Protein AF-A0A2G5DDF9-F1 (afdb_monomer)

Organism: Aquilegia coerulea (NCBI:txid218851)

Mean predicted aligned error: 10.05 Å

Secondary structure (DSSP, 8-state):
-------S-GGG------TT--EEEEEE-SSTTHHHHHHHHHHH-TT--EEEEEEPP--TTT-------S--------TTTTTT--EEEEEEE---HHHHHHHHHHHHH-TT--EEEEEESS--HHHHHHHHHHHHTS--S-TT-EEEEEE-

Nearest PDB structures (foldseek):
  7ba2-assembly1_A  TM=3.476E-01  e=2.865E+00  Streptococcus sanguinis
  1q85-assembly2_B  TM=4.048E-01  e=9.902E+00  Thermotoga maritima
  1zjr-assembly1_A  TM=2.791E-01  e=5.486E+00  Aquifex aeolicus
  1v7y-assembly3_B-2  TM=1.887E-01  e=4.084E+00  Escherichia coli

Foldseek 3Di:
DDDPPDPVCCVPPLPQQQAVAQEDEEEAEPDQCRLQVVLVVLQSHLQHQEYEYEYDDPPPPDPPPPCPPPSPDDDDDLARSQARHAYYEYDQDALDPNVLVNLLSCQVHNQNHQEYEYEHHPDDPVSQVVSVVSSVPRHGNHPNYDYHYHYD

Radius of gyration: 16.11 Å; Cα contacts (8 Å, |Δi|>4): 240; chains: 1; bounding box: 45×27×38 Å

pLDDT: mean 77.7, std 20.32, range [27.38, 98.12]

Solvent-accessible surface area (backbone atoms only — not comparable to full-atom values): 8819 Å² total; per-residue (Å²): 139,84,82,89,74,80,76,92,54,69,85,74,61,72,58,74,66,36,62,85,38,39,70,45,81,45,82,42,65,89,41,86,58,39,44,59,55,51,50,58,55,37,60,31,26,48,44,27,29,33,41,39,38,39,42,53,75,84,62,94,81,74,75,80,69,81,72,73,71,86,78,73,86,78,92,69,83,68,86,64,40,32,62,45,25,28,38,39,36,38,38,48,41,78,72,48,71,36,55,49,50,36,52,46,48,48,33,57,53,18,57,54,20,42,40,35,39,42,26,30,46,82,66,54,71,68,57,49,52,55,50,48,53,56,60,70,68,46,65,58,60,17,92,63,51,44,78,46,79,48,78,104

InterPro domains:
  IPR006566 FBD domain [PF08387] (77-118)
  IPR006566 FBD domain [SM00579] (79-150)
  IPR050232 F-box/LRR-repeat protein 13/AtMIF1-like [PTHR31900] (15-139)

Sequence (152 aa):
MEYLSRVEDVSALRLTSCVNLKHLELDVCPNRHQLRATTFLLSSCPNVETLLIYIRVKFTLFDKRKMECCWESQESSTEGILKNLKTVKFVFFEGNEGELDLVRYLLTNANILETMDINYFKQTQEMIVSMKEKIMAFIKVSPHAVISFSTY

Structure (mmCIF, N/CA/C/O backbone):
data_AF-A0A2G5DDF9-F1
#
_entry.id   AF-A0A2G5DDF9-F1
#
loop_
_atom_site.group_PDB
_atom_site.id
_atom_site.type_symbol
_atom_site.label_atom_id
_atom_site.label_alt_id
_atom_site.label_comp_id
_atom_site.label_asym_id
_atom_site.label_entity_id
_atom_site.label_seq_id
_atom_site.pdbx_PDB_ins_code
_atom_site.Cartn_x
_atom_site.Cartn_y
_atom_site.Cartn_z
_atom_site.occupancy
_atom_site.B_iso_or_equiv
_atom_site.auth_seq_id
_atom_site.auth_comp_id
_atom_site.auth_asym_id
_atom_site.auth_atom_id
_atom_site.pdbx_PDB_model_num
ATOM 1 N N . MET A 1 1 ? 30.915 -16.022 -7.024 1.00 33.34 1 MET A N 1
ATOM 2 C CA . MET A 1 1 ? 30.623 -14.835 -6.196 1.00 33.34 1 MET A CA 1
ATOM 3 C C . MET A 1 1 ? 31.186 -13.638 -6.929 1.00 33.34 1 MET A C 1
ATOM 5 O O . MET A 1 1 ? 32.397 -13.475 -6.935 1.00 33.34 1 MET A O 1
ATOM 9 N N . GLU A 1 2 ? 30.334 -12.871 -7.598 1.00 27.38 2 GLU A N 1
ATOM 10 C CA . GLU A 1 2 ? 30.725 -11.615 -8.240 1.00 27.38 2 GLU A CA 1
ATOM 11 C C . GLU A 1 2 ? 30.245 -10.457 -7.367 1.00 27.38 2 GLU A C 1
ATOM 13 O O . GLU A 1 2 ? 29.067 -10.356 -7.025 1.00 27.38 2 GLU A O 1
ATOM 18 N N . TYR A 1 3 ? 31.195 -9.626 -6.950 1.00 35.84 3 TY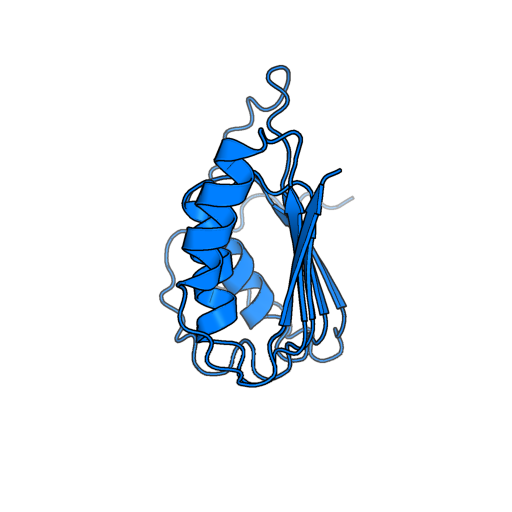R A N 1
ATOM 19 C CA . TYR A 1 3 ? 30.945 -8.384 -6.237 1.00 35.84 3 TYR A CA 1
ATOM 20 C C . TYR A 1 3 ? 30.597 -7.305 -7.266 1.00 35.84 3 TYR A C 1
ATOM 22 O O . TYR A 1 3 ? 31.455 -6.896 -8.044 1.00 35.84 3 TYR A O 1
ATOM 30 N N . LEU A 1 4 ? 29.354 -6.822 -7.259 1.00 36.91 4 LEU A N 1
ATOM 31 C CA . LEU A 1 4 ? 28.945 -5.649 -8.034 1.00 36.91 4 LEU A CA 1
ATOM 32 C C . LEU A 1 4 ? 29.438 -4.381 -7.323 1.00 36.91 4 LEU A C 1
ATOM 34 O O . LEU A 1 4 ? 28.740 -3.795 -6.495 1.00 36.91 4 LEU A O 1
ATOM 38 N N . SER A 1 5 ? 30.676 -3.976 -7.601 1.00 44.03 5 SER A N 1
ATOM 39 C CA . SER A 1 5 ? 31.205 -2.680 -7.177 1.00 44.03 5 SER A CA 1
ATOM 40 C C . SER A 1 5 ? 30.749 -1.574 -8.131 1.00 44.03 5 SER A C 1
ATOM 42 O O . SER A 1 5 ? 31.014 -1.666 -9.3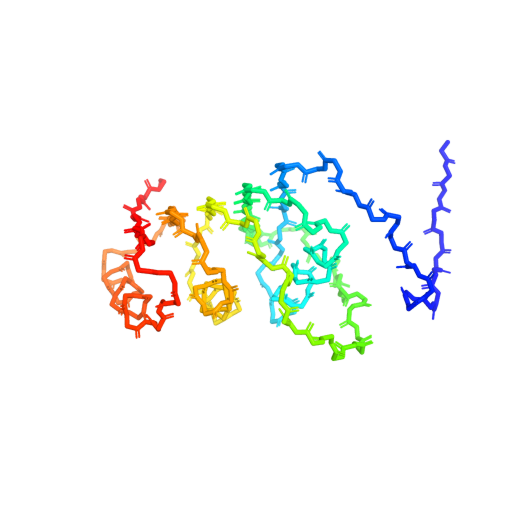24 1.00 44.03 5 SER A O 1
ATOM 44 N N . ARG A 1 6 ? 30.132 -0.524 -7.566 1.00 44.47 6 ARG A N 1
ATOM 45 C CA . ARG A 1 6 ? 29.930 0.825 -8.141 1.00 44.47 6 ARG A CA 1
ATOM 46 C C . ARG A 1 6 ? 29.472 0.852 -9.604 1.00 44.47 6 ARG A C 1
ATOM 48 O O . ARG A 1 6 ? 30.268 1.057 -10.512 1.00 44.47 6 ARG A O 1
ATOM 55 N N . VAL A 1 7 ? 28.160 0.775 -9.809 1.00 39.38 7 VAL A N 1
ATOM 56 C CA . VAL A 1 7 ? 27.549 1.350 -11.013 1.00 39.38 7 VAL A CA 1
ATOM 57 C C . VAL A 1 7 ? 27.240 2.814 -10.693 1.00 39.38 7 VAL A C 1
ATOM 59 O O . VAL A 1 7 ? 26.283 3.106 -9.985 1.00 39.38 7 VAL A O 1
ATOM 62 N N . GLU A 1 8 ? 28.097 3.723 -11.164 1.00 44.00 8 GLU A N 1
ATOM 63 C CA . GLU A 1 8 ? 27.950 5.190 -11.055 1.00 44.00 8 GLU A CA 1
ATOM 64 C C . GLU A 1 8 ? 26.905 5.773 -12.020 1.00 44.00 8 GLU A C 1
ATOM 66 O O . GLU A 1 8 ? 26.767 6.985 -12.130 1.00 44.00 8 GLU A O 1
ATOM 71 N N . ASP A 1 9 ? 26.127 4.922 -12.684 1.00 42.44 9 ASP A N 1
ATOM 72 C CA . ASP A 1 9 ? 25.050 5.349 -13.567 1.00 42.44 9 ASP A CA 1
ATOM 73 C C . ASP A 1 9 ? 23.895 4.340 -13.507 1.00 42.44 9 ASP A C 1
ATOM 75 O O . ASP A 1 9 ? 23.733 3.453 -14.349 1.00 42.44 9 ASP A O 1
ATOM 79 N N . VAL A 1 10 ? 23.105 4.423 -12.433 1.00 45.84 10 VAL A N 1
ATOM 80 C CA . VAL A 1 10 ? 21.912 3.577 -12.233 1.00 45.84 10 VAL A CA 1
ATOM 81 C C . VAL A 1 10 ? 20.869 3.835 -13.339 1.00 45.84 10 VAL A C 1
ATOM 83 O O . VAL A 1 10 ? 20.024 2.982 -13.600 1.00 45.84 10 VAL A O 1
ATOM 86 N N . SER A 1 11 ? 20.975 4.961 -14.057 1.00 43.53 11 SER A N 1
ATOM 87 C CA . SER A 1 11 ? 20.142 5.342 -15.208 1.00 43.53 11 SER A CA 1
ATOM 88 C C . SER A 1 11 ? 20.308 4.416 -16.420 1.00 43.53 11 SER A C 1
ATOM 90 O O . SER A 1 11 ? 19.407 4.329 -17.255 1.00 43.53 11 SER A O 1
ATOM 92 N N . ALA A 1 12 ? 21.437 3.704 -16.523 1.00 40.69 12 ALA A N 1
ATOM 93 C CA . ALA A 1 12 ? 21.695 2.742 -17.595 1.00 40.69 12 ALA A CA 1
ATOM 94 C C . ALA A 1 12 ? 21.127 1.341 -17.305 1.00 40.69 12 ALA A C 1
ATOM 96 O O . ALA A 1 12 ? 21.026 0.510 -18.212 1.00 40.69 12 ALA A O 1
ATOM 97 N N . LEU A 1 13 ? 20.701 1.070 -16.066 1.00 45.56 13 LEU A N 1
ATOM 98 C CA . LEU A 1 13 ? 20.003 -0.163 -15.722 1.00 45.56 13 LEU A CA 1
ATOM 99 C C . LEU A 1 13 ? 18.544 -0.040 -16.165 1.00 45.56 13 LEU A C 1
ATOM 101 O O . LEU A 1 13 ? 17.633 0.139 -15.359 1.00 45.56 13 LEU A O 1
ATOM 105 N N . ARG A 1 14 ? 18.301 -0.200 -17.471 1.00 48.97 14 ARG A N 1
ATOM 106 C CA . ARG A 1 14 ? 17.016 -0.734 -17.925 1.00 48.97 14 ARG A CA 1
ATOM 107 C C . ARG A 1 14 ? 16.927 -2.146 -17.365 1.00 48.97 14 ARG A C 1
ATOM 109 O O . ARG A 1 14 ? 17.327 -3.094 -18.037 1.00 48.97 14 ARG A O 1
ATOM 116 N N . LEU A 1 15 ? 16.480 -2.263 -16.112 1.00 53.31 15 LEU A N 1
ATOM 117 C CA . LEU A 1 15 ? 16.094 -3.531 -15.513 1.00 53.31 15 LEU A CA 1
ATOM 118 C C . LEU A 1 15 ? 15.254 -4.234 -16.571 1.00 53.31 15 LEU A C 1
ATOM 120 O O . LEU A 1 15 ? 14.243 -3.699 -17.031 1.00 53.31 15 LEU A O 1
ATOM 124 N N . THR A 1 16 ? 15.766 -5.359 -17.065 1.00 56.81 16 THR A N 1
ATOM 125 C CA . THR A 1 16 ? 15.096 -6.171 -18.075 1.00 56.81 16 THR A CA 1
ATOM 126 C C . THR A 1 16 ? 13.668 -6.360 -17.604 1.00 56.81 16 THR A C 1
ATOM 128 O O . THR A 1 16 ? 13.472 -6.937 -16.537 1.00 56.81 16 THR A O 1
ATOM 131 N N . SER A 1 17 ? 12.705 -5.793 -18.337 1.00 68.19 17 SER A N 1
ATOM 132 C CA . SER A 1 17 ? 11.329 -5.696 -17.859 1.00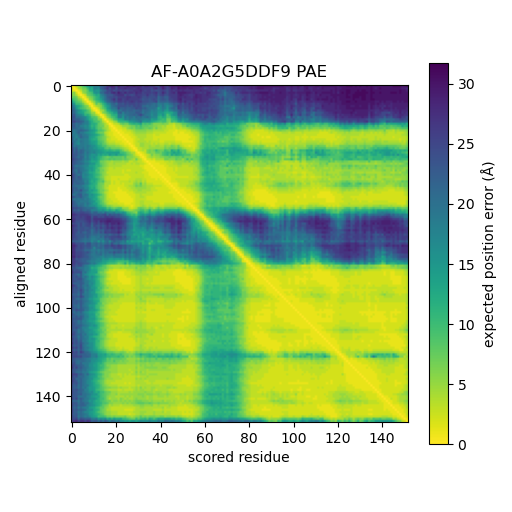 68.19 17 SER A CA 1
ATOM 133 C C . SER A 1 17 ? 10.847 -7.078 -17.426 1.00 68.19 17 SER A C 1
ATOM 135 O O . SER A 1 17 ? 10.797 -8.010 -18.232 1.00 68.19 17 SER A O 1
ATOM 137 N N . CYS A 1 18 ? 10.542 -7.231 -16.138 1.00 77.50 18 CYS A N 1
ATOM 138 C CA . CYS A 1 18 ? 10.104 -8.486 -15.544 1.00 77.50 18 CYS A CA 1
ATOM 139 C C . CYS A 1 18 ? 8.621 -8.709 -15.864 1.00 77.50 18 CYS A C 1
ATOM 141 O O . CYS A 1 18 ? 7.780 -8.805 -14.976 1.00 77.50 18 CYS A O 1
ATOM 143 N N . VAL A 1 19 ? 8.284 -8.776 -17.154 1.00 81.75 19 VAL A N 1
ATOM 144 C CA . VAL A 1 19 ? 6.902 -8.831 -17.662 1.00 81.75 19 VAL A CA 1
ATOM 145 C C . VAL A 1 19 ? 6.126 -10.070 -17.213 1.00 81.75 19 VAL A C 1
ATOM 147 O O . VAL A 1 19 ? 4.901 -10.070 -17.252 1.00 81.75 19 VAL A O 1
ATOM 150 N N . ASN A 1 20 ? 6.815 -11.122 -16.773 1.00 86.62 20 ASN A N 1
ATOM 151 C CA . ASN A 1 20 ? 6.183 -12.341 -16.266 1.00 86.62 20 ASN A CA 1
ATOM 152 C C . ASN A 1 20 ? 5.957 -12.307 -14.747 1.00 86.62 20 ASN A C 1
ATOM 154 O O . ASN A 1 20 ? 5.326 -13.213 -14.203 1.00 86.62 20 ASN A O 1
ATOM 158 N N . LEU A 1 21 ? 6.487 -11.297 -14.048 1.00 88.81 21 LEU A N 1
ATOM 159 C CA . LEU A 1 21 ? 6.377 -11.202 -12.602 1.00 88.81 21 LEU A CA 1
ATOM 160 C C . LEU A 1 21 ? 4.990 -10.684 -12.219 1.00 88.81 21 LEU A C 1
ATOM 162 O O . LEU A 1 21 ? 4.647 -9.539 -12.496 1.00 88.81 21 LEU A O 1
ATOM 166 N N . LYS A 1 22 ? 4.211 -11.538 -11.554 1.00 92.88 22 LYS A N 1
ATOM 167 C CA . LYS A 1 22 ? 2.878 -11.203 -11.030 1.00 92.88 22 LYS A CA 1
ATOM 168 C C . LYS A 1 22 ? 2.886 -10.859 -9.546 1.00 92.88 22 LYS A C 1
ATOM 170 O O . LYS A 1 22 ? 2.021 -10.122 -9.087 1.00 92.88 22 LYS A O 1
ATOM 175 N N . HIS A 1 23 ? 3.854 -11.384 -8.806 1.00 93.56 23 HIS A N 1
ATOM 176 C CA . HIS A 1 23 ? 3.970 -11.202 -7.365 1.00 93.56 23 HIS A CA 1
ATOM 177 C C . HIS A 1 23 ? 5.337 -10.603 -7.062 1.00 93.56 23 HIS A C 1
ATOM 179 O O . HIS A 1 23 ? 6.355 -11.147 -7.489 1.00 93.56 23 HIS A O 1
ATOM 185 N N . LEU A 1 24 ? 5.350 -9.483 -6.349 1.00 92.25 24 LEU A N 1
ATOM 186 C CA . LEU A 1 24 ? 6.564 -8.800 -5.933 1.00 92.25 24 LEU A CA 1
ATOM 187 C C . LEU A 1 24 ? 6.548 -8.641 -4.415 1.00 92.25 24 LEU A C 1
ATOM 189 O O . LEU A 1 24 ? 5.621 -8.055 -3.858 1.00 92.25 24 LEU A O 1
ATOM 193 N N . GLU A 1 25 ? 7.593 -9.138 -3.764 1.00 93.00 25 GLU A N 1
ATOM 194 C CA . GLU A 1 25 ? 7.838 -8.906 -2.344 1.00 93.00 25 GLU A CA 1
ATOM 195 C C . GLU A 1 25 ? 9.006 -7.936 -2.187 1.00 93.00 25 GLU A C 1
ATOM 197 O O . GLU A 1 25 ? 10.066 -8.125 -2.786 1.00 93.00 25 GLU A O 1
ATOM 202 N N . LEU A 1 26 ? 8.804 -6.888 -1.393 1.00 88.12 26 LEU A N 1
ATOM 203 C CA . LEU A 1 26 ? 9.797 -5.862 -1.119 1.00 88.12 26 LEU A CA 1
ATOM 204 C C . LEU A 1 26 ? 10.040 -5.764 0.377 1.00 88.12 26 LEU A C 1
ATOM 206 O O . LEU A 1 26 ? 9.104 -5.703 1.169 1.00 88.12 26 LEU A O 1
ATOM 210 N N . ASP A 1 27 ? 11.309 -5.673 0.739 1.00 84.12 27 ASP A N 1
ATOM 211 C CA . ASP A 1 27 ? 11.747 -5.339 2.083 1.00 84.12 27 ASP A CA 1
ATOM 212 C C . ASP A 1 27 ? 12.329 -3.921 2.051 1.00 84.12 27 ASP A C 1
ATOM 214 O O . ASP A 1 27 ? 13.298 -3.653 1.332 1.00 84.12 27 ASP A O 1
ATOM 218 N N . VAL A 1 28 ? 11.681 -2.991 2.753 1.00 78.94 28 VAL A N 1
ATOM 219 C CA . VAL A 1 28 ? 11.896 -1.555 2.579 1.00 78.94 28 VAL A CA 1
ATOM 220 C C . VAL A 1 28 ? 12.249 -0.894 3.902 1.00 78.94 28 VAL A C 1
ATOM 222 O O . VAL A 1 28 ? 11.596 -1.087 4.927 1.00 78.94 28 VAL A O 1
ATOM 225 N N . CYS A 1 29 ? 13.296 -0.072 3.882 1.00 74.44 29 CYS A N 1
ATOM 226 C CA . CYS A 1 29 ? 13.675 0.737 5.032 1.00 74.44 29 CYS A CA 1
ATOM 227 C C . CYS A 1 29 ? 12.732 1.949 5.168 1.00 74.44 29 CYS A C 1
ATOM 229 O O . CYS A 1 29 ? 12.547 2.659 4.175 1.00 74.44 29 CYS A O 1
ATOM 231 N N . PRO A 1 30 ? 12.229 2.267 6.377 1.00 67.88 30 PRO A N 1
ATOM 232 C CA . PRO A 1 30 ? 11.373 3.430 6.609 1.00 67.88 30 PRO A CA 1
ATOM 233 C C . PRO A 1 30 ? 12.197 4.723 6.549 1.00 67.88 30 PRO A C 1
ATOM 235 O O . PRO A 1 30 ? 12.763 5.208 7.542 1.00 67.88 30 PRO A O 1
ATOM 238 N N . ASN A 1 31 ? 12.325 5.258 5.336 1.00 71.31 31 ASN A N 1
ATOM 239 C CA . ASN A 1 31 ? 12.990 6.518 5.036 1.00 71.31 31 ASN A CA 1
ATOM 240 C C . ASN A 1 31 ? 12.233 7.288 3.938 1.00 71.31 31 ASN A C 1
ATOM 242 O O . ASN A 1 31 ? 11.439 6.726 3.190 1.00 71.31 31 ASN A O 1
ATOM 246 N N . ARG A 1 32 ? 12.516 8.589 3.809 1.00 66.94 32 ARG A N 1
ATOM 247 C CA . ARG A 1 32 ? 11.841 9.504 2.863 1.00 66.94 32 ARG A CA 1
ATOM 248 C C . ARG A 1 32 ? 11.984 9.141 1.375 1.00 66.94 32 ARG A C 1
ATOM 250 O O . ARG A 1 32 ? 11.314 9.731 0.540 1.00 66.94 32 ARG A O 1
ATOM 257 N N . HIS A 1 33 ? 12.872 8.212 1.029 1.00 68.06 33 HIS A N 1
ATOM 258 C CA . HIS A 1 33 ? 13.119 7.775 -0.346 1.00 68.06 33 HIS A CA 1
ATOM 259 C C . HIS A 1 33 ? 12.404 6.456 -0.686 1.00 68.06 33 HIS A C 1
ATOM 261 O O . HIS A 1 33 ? 12.512 5.987 -1.819 1.00 68.06 33 HIS A O 1
ATOM 267 N N . GLN A 1 34 ? 11.650 5.880 0.261 1.00 71.44 34 GLN A N 1
ATOM 268 C CA . GLN A 1 34 ? 10.893 4.635 0.096 1.00 71.44 34 GLN A CA 1
ATOM 269 C C . GLN A 1 34 ? 9.973 4.671 -1.123 1.00 71.44 34 GLN A C 1
ATOM 271 O O . GLN A 1 34 ? 10.060 3.779 -1.963 1.00 71.44 34 GLN A O 1
ATOM 276 N N . LEU A 1 35 ? 9.153 5.720 -1.255 1.00 76.31 35 LEU A N 1
ATOM 277 C CA . LEU A 1 35 ? 8.248 5.869 -2.394 1.00 76.31 35 LEU A CA 1
ATOM 278 C C . LEU A 1 35 ? 9.011 5.725 -3.715 1.00 76.31 35 LEU A C 1
ATOM 280 O O . LEU A 1 35 ? 8.625 4.929 -4.562 1.00 76.31 35 LEU A O 1
ATOM 284 N N . ARG A 1 36 ? 10.134 6.433 -3.861 1.00 76.75 36 ARG A N 1
ATOM 285 C CA . ARG A 1 36 ? 10.911 6.438 -5.104 1.00 76.75 36 ARG A CA 1
ATOM 286 C C . ARG A 1 36 ? 11.538 5.081 -5.422 1.00 76.75 36 ARG A C 1
ATOM 288 O O . ARG A 1 36 ? 11.515 4.653 -6.570 1.00 76.75 36 ARG A O 1
ATOM 295 N N . ALA A 1 37 ? 12.094 4.409 -4.417 1.00 74.88 37 ALA A N 1
ATOM 296 C CA . ALA A 1 37 ? 12.672 3.080 -4.595 1.00 74.88 37 ALA A CA 1
ATOM 297 C C . ALA A 1 37 ? 11.600 2.074 -5.040 1.00 74.88 37 ALA A C 1
ATOM 299 O O . ALA A 1 37 ? 11.795 1.320 -5.992 1.00 74.88 37 ALA A O 1
ATOM 300 N N . THR A 1 38 ? 10.436 2.104 -4.386 1.00 79.75 38 THR A N 1
ATOM 301 C CA . THR A 1 38 ? 9.314 1.224 -4.714 1.00 79.75 38 THR A CA 1
ATOM 302 C C . THR A 1 38 ? 8.760 1.515 -6.107 1.00 79.75 38 THR A C 1
ATOM 304 O O . THR A 1 38 ? 8.544 0.578 -6.872 1.00 79.75 38 THR A O 1
ATOM 307 N N . THR A 1 39 ? 8.578 2.781 -6.492 1.00 82.06 39 THR A N 1
ATOM 308 C CA . THR A 1 39 ? 8.073 3.121 -7.833 1.00 82.06 39 THR A CA 1
ATOM 309 C C . THR A 1 39 ? 9.049 2.759 -8.943 1.00 82.06 39 THR A C 1
ATOM 311 O O . THR A 1 39 ? 8.615 2.273 -9.986 1.00 82.06 39 THR A O 1
ATOM 314 N N . PHE A 1 40 ? 10.354 2.920 -8.713 1.00 80.38 40 PHE A N 1
ATOM 315 C CA . PHE A 1 40 ? 11.388 2.491 -9.654 1.00 80.38 40 PHE A CA 1
ATOM 316 C C . PHE A 1 40 ? 11.384 0.969 -9.873 1.00 80.38 40 PHE A C 1
ATOM 318 O O . PHE A 1 40 ? 11.505 0.489 -10.999 1.00 80.38 40 PHE A O 1
ATOM 325 N N . LEU A 1 41 ? 11.188 0.182 -8.815 1.00 81.25 41 LEU A N 1
ATOM 326 C CA . LEU A 1 41 ? 11.074 -1.273 -8.953 1.00 81.25 41 LEU A CA 1
ATOM 327 C C . LEU A 1 41 ? 9.777 -1.679 -9.665 1.00 81.25 41 LEU A C 1
ATOM 329 O O . LEU A 1 41 ? 9.793 -2.558 -10.529 1.00 81.25 41 LEU A O 1
ATOM 333 N N . LEU A 1 42 ? 8.665 -1.008 -9.355 1.00 84.50 42 LEU A N 1
ATOM 334 C CA . LEU A 1 42 ? 7.376 -1.263 -10.001 1.00 84.50 42 LEU A CA 1
ATOM 335 C C . LEU A 1 42 ? 7.390 -0.902 -11.491 1.00 84.50 42 LEU A C 1
ATOM 337 O O . LEU A 1 42 ? 6.801 -1.628 -12.288 1.00 84.50 42 LEU A O 1
ATOM 341 N N . SER A 1 43 ? 8.119 0.142 -11.902 1.00 83.50 43 SER A N 1
ATOM 342 C CA . SER A 1 43 ? 8.276 0.484 -13.326 1.00 83.50 43 SER A CA 1
ATOM 343 C C . SER A 1 43 ? 8.995 -0.610 -14.123 1.00 83.50 43 SER A C 1
ATOM 345 O O . SER A 1 43 ? 8.763 -0.768 -15.322 1.00 83.50 43 SER A O 1
ATOM 347 N N . SER A 1 44 ? 9.810 -1.419 -13.445 1.00 83.06 44 SER A N 1
ATOM 348 C CA . SER A 1 44 ? 10.515 -2.558 -14.035 1.00 83.06 44 SER A CA 1
ATOM 349 C C . SER A 1 44 ? 9.652 -3.823 -14.112 1.00 83.06 44 SER A C 1
ATOM 351 O O . SER A 1 44 ? 9.981 -4.745 -14.860 1.00 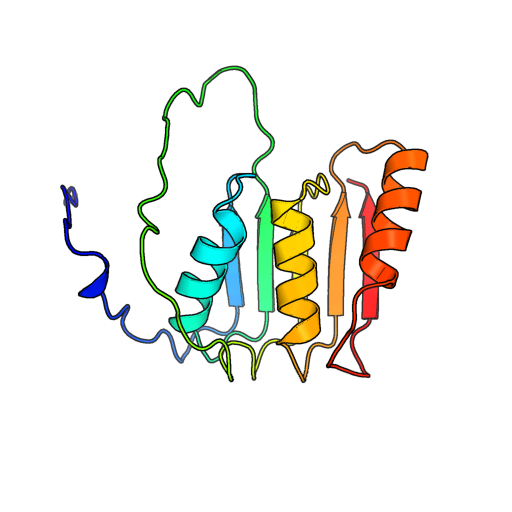83.06 44 SER A O 1
ATOM 353 N N . CYS A 1 45 ? 8.528 -3.867 -13.389 1.00 86.69 45 CYS A N 1
ATOM 354 C CA . CYS A 1 45 ? 7.645 -5.029 -13.268 1.00 86.69 45 CYS A CA 1
ATOM 355 C C . CYS A 1 45 ? 6.186 -4.649 -13.613 1.00 86.69 45 CYS A C 1
ATOM 357 O O . CYS A 1 45 ? 5.311 -4.678 -12.747 1.00 86.69 45 CYS A O 1
ATOM 359 N N . PRO A 1 46 ? 5.889 -4.294 -14.877 1.00 84.94 46 PRO A N 1
ATOM 360 C CA . PRO A 1 46 ? 4.623 -3.649 -15.259 1.00 84.94 46 PRO A CA 1
ATOM 361 C C . PRO A 1 46 ? 3.373 -4.539 -15.123 1.00 84.94 46 PRO A C 1
ATOM 363 O O . PRO A 1 46 ? 2.245 -4.043 -15.142 1.00 84.94 46 PRO A O 1
ATOM 366 N N . ASN A 1 47 ? 3.555 -5.856 -15.000 1.00 89.94 47 ASN A N 1
ATOM 367 C CA . ASN A 1 47 ? 2.472 -6.840 -14.910 1.00 89.94 47 ASN A CA 1
ATOM 368 C C . ASN A 1 47 ? 2.276 -7.391 -13.491 1.00 89.94 47 ASN A C 1
ATOM 370 O O . ASN A 1 47 ? 1.590 -8.397 -13.318 1.00 89.94 47 ASN A O 1
ATOM 374 N N . VAL A 1 48 ? 2.863 -6.744 -12.480 1.00 92.88 48 VAL A N 1
ATOM 375 C CA . VAL A 1 48 ? 2.649 -7.123 -11.081 1.00 92.88 48 VAL A CA 1
ATOM 376 C C . VAL A 1 48 ? 1.179 -6.939 -10.721 1.00 92.88 48 VAL A C 1
ATOM 378 O O . VAL A 1 48 ? 0.610 -5.861 -10.879 1.00 92.88 48 VAL A O 1
ATOM 381 N N . GLU A 1 49 ? 0.587 -8.013 -10.207 1.00 96.12 49 GLU A N 1
ATOM 382 C CA . GLU A 1 49 ? -0.785 -8.073 -9.712 1.00 96.12 49 GLU A CA 1
ATOM 383 C C . GLU A 1 49 ? -0.829 -7.988 -8.180 1.00 96.12 49 GLU A C 1
ATOM 385 O O . GLU A 1 49 ? -1.767 -7.423 -7.617 1.00 96.12 49 GLU A O 1
ATOM 390 N N . THR A 1 50 ? 0.198 -8.504 -7.498 1.00 96.62 50 THR A N 1
ATOM 391 C CA . THR A 1 50 ? 0.303 -8.511 -6.035 1.00 96.62 50 THR A CA 1
ATOM 392 C C . THR A 1 50 ? 1.618 -7.905 -5.569 1.00 96.62 50 THR A C 1
ATOM 394 O O . THR A 1 50 ? 2.691 -8.359 -5.965 1.00 96.62 50 THR A O 1
ATOM 397 N N . LEU A 1 51 ? 1.529 -6.934 -4.665 1.00 95.50 51 LEU A N 1
ATOM 398 C CA . LEU A 1 51 ? 2.668 -6.294 -4.021 1.00 95.50 51 LEU A CA 1
ATOM 399 C C . LEU A 1 51 ? 2.620 -6.518 -2.508 1.00 95.50 51 LEU A C 1
ATOM 401 O O . LEU A 1 51 ? 1.680 -6.092 -1.840 1.00 95.50 51 LEU A O 1
ATOM 405 N N . LEU A 1 52 ? 3.653 -7.148 -1.961 1.00 95.44 52 LEU A N 1
ATOM 406 C CA . LEU A 1 52 ? 3.843 -7.322 -0.524 1.00 95.44 52 LEU A CA 1
ATOM 407 C C . LEU A 1 52 ? 5.029 -6.475 -0.067 1.00 95.44 52 LEU A C 1
ATOM 409 O O . LEU A 1 52 ? 6.116 -6.572 -0.626 1.00 95.44 52 LEU A O 1
ATOM 413 N N . ILE A 1 53 ? 4.819 -5.638 0.942 1.00 92.12 53 ILE A N 1
ATOM 414 C CA . ILE A 1 53 ? 5.807 -4.684 1.440 1.00 92.12 53 ILE A CA 1
ATOM 415 C C . ILE A 1 53 ? 6.047 -4.960 2.917 1.00 92.12 53 ILE A C 1
ATOM 417 O O . ILE A 1 53 ? 5.179 -4.711 3.751 1.00 92.12 53 ILE A O 1
ATOM 421 N N . TYR A 1 54 ? 7.239 -5.444 3.237 1.00 90.00 54 TYR A N 1
ATOM 422 C CA . TYR A 1 54 ? 7.747 -5.536 4.595 1.00 90.00 54 TYR A CA 1
ATOM 423 C C . TYR A 1 54 ? 8.486 -4.247 4.930 1.00 90.00 54 TYR A C 1
ATOM 425 O O . TYR A 1 54 ? 9.449 -3.881 4.260 1.00 90.00 54 TYR A O 1
ATOM 433 N N . ILE A 1 55 ? 8.030 -3.546 5.961 1.00 85.81 55 ILE A N 1
ATOM 434 C CA . ILE A 1 55 ? 8.709 -2.357 6.463 1.00 85.81 55 ILE A CA 1
ATOM 435 C C . ILE A 1 55 ? 9.679 -2.799 7.556 1.00 85.81 55 ILE A C 1
ATOM 437 O O . ILE A 1 55 ? 9.291 -3.426 8.545 1.00 85.81 55 ILE A O 1
ATOM 441 N N . ARG A 1 56 ? 10.967 -2.488 7.383 1.00 81.19 56 ARG A N 1
ATOM 442 C CA . ARG A 1 56 ? 11.983 -2.825 8.385 1.00 81.19 56 ARG A CA 1
ATOM 443 C C . ARG A 1 56 ? 11.768 -2.020 9.650 1.00 81.19 56 ARG A C 1
ATOM 445 O O . ARG A 1 56 ? 11.992 -0.813 9.671 1.00 81.19 56 ARG A O 1
ATOM 452 N N . VAL A 1 57 ? 11.468 -2.717 10.736 1.00 68.00 57 VAL A N 1
ATOM 453 C CA . VAL A 1 57 ? 11.516 -2.136 12.074 1.00 68.00 57 VAL A CA 1
ATOM 454 C C . VAL A 1 57 ? 12.958 -1.724 12.369 1.00 68.00 57 VAL A C 1
ATOM 456 O O . VAL A 1 57 ? 13.882 -2.538 12.286 1.00 68.00 57 VAL A O 1
ATOM 459 N N . LYS A 1 58 ? 13.169 -0.453 12.719 1.00 64.81 58 LYS A N 1
ATOM 460 C CA . LYS A 1 58 ? 14.488 0.061 13.112 1.00 64.81 58 LYS A CA 1
ATOM 461 C C . LYS A 1 58 ? 14.925 -0.585 14.431 1.00 64.81 58 LYS A C 1
ATOM 463 O O . LYS A 1 58 ? 14.660 -0.056 15.506 1.00 64.81 58 LYS A O 1
ATOM 468 N N . PHE A 1 59 ? 15.635 -1.709 14.377 1.00 53.34 59 PHE A N 1
ATOM 469 C CA . PHE A 1 59 ? 16.343 -2.216 15.551 1.00 53.34 59 PHE A CA 1
ATOM 470 C C . PHE A 1 59 ? 17.555 -1.318 15.815 1.00 53.34 59 PHE A C 1
ATOM 472 O O . PHE A 1 59 ? 18.495 -1.253 15.023 1.00 53.34 59 PHE A O 1
ATOM 479 N N . THR A 1 60 ? 17.531 -0.615 16.945 1.00 48.53 60 THR A N 1
ATOM 480 C CA . THR A 1 60 ? 18.489 0.420 17.369 1.00 48.53 60 THR A CA 1
ATOM 481 C C . THR A 1 60 ? 19.928 -0.060 17.607 1.00 48.53 60 THR A C 1
ATOM 483 O O . THR A 1 60 ? 20.722 0.692 18.165 1.00 48.53 60 THR A O 1
ATOM 486 N N . LEU A 1 61 ? 20.318 -1.269 17.186 1.00 45.00 61 LEU A N 1
ATOM 487 C CA . LEU A 1 61 ? 21.613 -1.843 17.568 1.00 45.00 61 LEU A CA 1
ATOM 488 C C . LEU A 1 61 ? 22.607 -2.120 16.434 1.00 45.00 61 LEU A C 1
ATOM 490 O O . LEU A 1 61 ? 23.786 -2.232 16.750 1.00 45.00 61 LEU A O 1
ATOM 494 N N . PHE A 1 62 ? 22.230 -2.157 15.145 1.00 43.53 62 PHE A N 1
ATOM 495 C CA . PHE A 1 62 ? 23.217 -2.536 14.110 1.00 43.53 62 PHE A CA 1
ATOM 496 C C . PHE A 1 62 ? 23.183 -1.826 12.755 1.00 43.53 62 PHE A C 1
ATOM 498 O O . PHE A 1 62 ? 24.132 -2.004 11.991 1.00 43.53 62 PHE A O 1
ATOM 505 N N . ASP A 1 63 ? 22.210 -0.967 12.445 1.00 47.38 63 ASP A N 1
ATOM 506 C CA . ASP A 1 63 ? 22.159 -0.359 11.106 1.00 47.38 63 ASP A CA 1
ATOM 507 C C . ASP A 1 63 ? 22.814 1.031 11.046 1.00 47.38 63 ASP A C 1
ATOM 509 O O . ASP A 1 63 ? 22.205 2.052 10.742 1.00 47.38 63 ASP A O 1
ATOM 513 N N . LYS A 1 64 ? 24.116 1.068 11.366 1.00 42.28 64 LYS A N 1
ATOM 514 C CA . LYS A 1 64 ? 25.011 2.196 11.037 1.00 42.28 64 LYS A CA 1
ATOM 515 C C . LYS A 1 64 ? 25.445 2.188 9.570 1.00 42.28 64 LYS A C 1
ATOM 517 O O . LYS A 1 64 ? 26.260 3.020 9.170 1.00 42.28 64 LYS A O 1
ATOM 522 N N . ARG A 1 65 ? 24.916 1.284 8.739 1.00 47.72 65 ARG A N 1
ATOM 523 C CA . ARG A 1 65 ? 25.023 1.455 7.296 1.00 47.72 65 ARG A CA 1
ATOM 524 C C . ARG A 1 65 ? 24.002 2.505 6.912 1.00 47.72 65 ARG A C 1
ATOM 526 O O . ARG A 1 65 ? 22.832 2.226 6.691 1.00 47.72 65 ARG A O 1
ATOM 533 N N . LYS A 1 66 ? 24.489 3.742 6.853 1.00 44.22 66 LYS A N 1
ATOM 534 C CA . LYS A 1 66 ? 23.918 4.838 6.077 1.00 44.22 66 LYS A CA 1
ATOM 535 C C . LYS A 1 66 ? 23.819 4.345 4.625 1.00 44.22 66 LYS A C 1
ATOM 537 O O . LYS A 1 66 ? 24.673 4.629 3.795 1.00 44.22 66 LYS A O 1
ATOM 542 N N . MET A 1 67 ? 22.844 3.489 4.336 1.00 44.09 67 MET A N 1
ATOM 543 C CA . MET A 1 67 ? 22.503 3.110 2.979 1.00 44.09 67 MET A CA 1
ATOM 544 C C . MET A 1 67 ? 21.739 4.308 2.439 1.00 44.09 67 MET A C 1
ATOM 546 O O . MET A 1 67 ? 20.511 4.372 2.483 1.00 44.09 67 MET A O 1
ATOM 550 N N . GLU A 1 68 ? 22.509 5.325 2.051 1.00 44.22 68 GLU A N 1
ATOM 551 C CA . GLU A 1 68 ? 22.061 6.403 1.185 1.00 44.22 68 GLU A CA 1
ATOM 552 C C . GLU A 1 68 ? 21.622 5.701 -0.098 1.00 44.22 68 GLU A C 1
ATOM 554 O O . GLU A 1 68 ? 22.428 5.294 -0.929 1.00 44.22 68 GLU A O 1
ATOM 559 N N . CYS A 1 69 ? 20.335 5.363 -0.144 1.00 46.72 69 CYS A N 1
ATOM 560 C CA . CYS A 1 69 ? 19.766 4.601 -1.235 1.00 46.72 69 CYS A CA 1
ATOM 561 C C . CYS A 1 69 ? 19.977 5.422 -2.512 1.00 46.72 69 CYS A C 1
ATOM 563 O O . CYS A 1 69 ? 19.509 6.556 -2.579 1.00 46.72 69 CYS A O 1
ATOM 565 N N . CYS A 1 70 ? 20.693 4.850 -3.485 1.00 44.09 70 CYS A N 1
ATOM 566 C CA . CYS A 1 70 ? 21.202 5.480 -4.712 1.00 44.09 70 CYS A CA 1
ATOM 567 C C . CYS A 1 70 ? 20.119 5.943 -5.712 1.00 44.09 70 CYS A C 1
ATOM 569 O O . CYS A 1 70 ? 20.359 5.987 -6.913 1.00 44.09 70 CYS A O 1
ATOM 571 N N . TRP A 1 71 ? 18.917 6.273 -5.246 1.00 49.19 71 TRP A N 1
ATOM 572 C CA . TRP A 1 71 ? 17.779 6.675 -6.068 1.00 49.19 71 TRP A CA 1
ATOM 573 C C . TRP A 1 71 ? 17.710 8.204 -6.173 1.00 49.19 71 TRP A C 1
ATOM 575 O O . TRP A 1 71 ? 16.671 8.821 -5.923 1.00 49.19 71 TRP A O 1
ATOM 585 N N . GLU A 1 72 ? 18.834 8.845 -6.490 1.00 42.34 72 GLU A N 1
ATOM 586 C CA . GLU A 1 72 ? 18.858 10.256 -6.867 1.00 42.34 72 GLU A CA 1
ATOM 587 C C . GLU A 1 72 ? 18.587 10.368 -8.371 1.00 42.34 72 GLU A C 1
ATOM 589 O O . GLU A 1 72 ? 19.212 9.701 -9.181 1.00 42.34 72 GLU A O 1
ATOM 594 N N . SER A 1 73 ? 17.628 11.219 -8.729 1.00 42.88 73 SER A N 1
ATOM 595 C CA . SER A 1 73 ? 17.286 11.602 -10.102 1.00 42.88 73 SER A CA 1
ATOM 596 C C . SER A 1 73 ? 16.671 10.529 -11.019 1.00 42.88 73 SER A C 1
ATOM 598 O O . SER A 1 73 ? 17.313 10.005 -11.919 1.00 42.88 73 SER A O 1
ATOM 600 N N . GLN A 1 74 ? 15.349 10.364 -10.923 1.00 43.78 74 GLN A N 1
ATOM 601 C CA . GLN A 1 74 ? 14.505 10.413 -12.122 1.00 43.78 74 GLN A CA 1
ATOM 602 C C . GLN A 1 74 ? 13.066 10.807 -11.768 1.00 43.78 74 GLN A C 1
ATOM 604 O O . GLN A 1 74 ? 12.486 10.285 -10.810 1.00 43.78 74 GLN A O 1
ATOM 609 N N . GLU A 1 75 ? 12.515 11.769 -12.503 1.00 41.31 75 GLU A N 1
ATOM 610 C CA . GLU A 1 75 ? 11.073 11.958 -12.651 1.00 41.31 75 GLU A CA 1
ATOM 611 C C . GLU A 1 75 ? 10.638 10.955 -13.720 1.00 41.31 75 GLU A C 1
ATOM 613 O O . GLU A 1 75 ? 10.960 11.113 -14.895 1.00 41.31 75 GLU A O 1
ATOM 618 N N . SER A 1 76 ? 10.000 9.860 -13.313 1.00 46.88 76 SER A N 1
ATOM 619 C CA . SER A 1 76 ? 9.343 8.968 -14.268 1.00 46.88 76 SER A CA 1
ATOM 620 C C . SER A 1 76 ? 7.853 9.248 -14.208 1.00 46.88 76 SER A C 1
ATOM 622 O O . SER A 1 76 ? 7.269 9.308 -13.125 1.00 46.88 76 SER A O 1
ATOM 624 N N . SER A 1 77 ? 7.255 9.479 -15.374 1.00 47.28 77 SER A N 1
ATOM 625 C CA . SER A 1 77 ? 5.812 9.605 -15.511 1.00 47.28 77 SER A CA 1
ATOM 626 C C . SER A 1 77 ? 5.161 8.338 -14.959 1.00 47.28 77 SER A C 1
ATOM 628 O O . SER A 1 77 ? 5.455 7.222 -15.383 1.00 47.28 77 SER A O 1
ATOM 630 N N . THR A 1 78 ? 4.289 8.509 -13.972 1.00 53.44 78 THR A N 1
ATOM 631 C CA . THR A 1 78 ? 3.664 7.410 -13.219 1.00 53.44 78 THR A CA 1
ATOM 632 C C . THR A 1 78 ? 2.506 6.769 -13.983 1.00 53.44 78 THR A C 1
ATOM 634 O O . THR A 1 78 ? 1.895 5.798 -13.530 1.00 53.44 78 THR A O 1
ATOM 637 N N . GLU A 1 79 ? 2.214 7.304 -15.169 1.00 56.56 79 GLU A N 1
ATOM 638 C CA . GLU A 1 79 ? 1.052 6.978 -15.969 1.00 56.56 79 GLU A CA 1
ATOM 639 C C . GLU A 1 79 ? 1.154 5.549 -16.513 1.00 56.56 79 GLU A C 1
ATOM 641 O O . GLU A 1 79 ? 1.812 5.240 -17.505 1.00 56.56 79 GLU A O 1
ATOM 646 N N . GLY A 1 80 ? 0.481 4.641 -15.813 1.00 64.62 80 GLY A N 1
ATOM 647 C CA . GLY A 1 80 ? 0.315 3.260 -16.227 1.00 64.62 80 GLY A CA 1
ATOM 648 C C . GLY A 1 80 ? 1.233 2.232 -15.573 1.00 64.62 80 GLY A C 1
ATOM 649 O O . GLY A 1 80 ? 1.115 1.058 -15.913 1.00 64.62 80 GLY A O 1
ATOM 650 N N . ILE A 1 81 ? 2.086 2.630 -14.624 1.00 74.19 81 ILE A N 1
ATOM 651 C CA . ILE A 1 81 ? 2.996 1.706 -13.920 1.00 74.19 81 ILE A CA 1
ATOM 6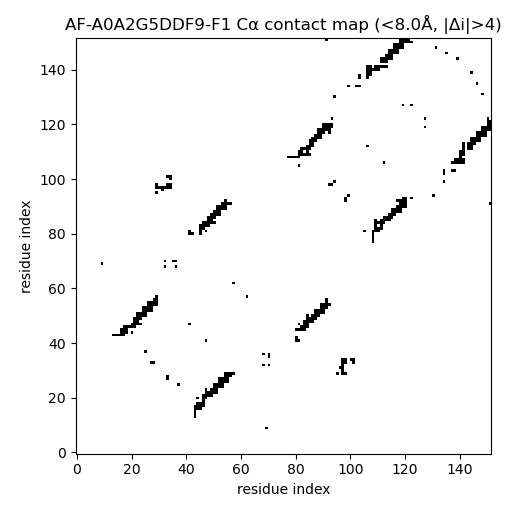52 C C . ILE A 1 81 ? 2.217 0.657 -13.106 1.00 74.19 81 ILE A C 1
ATOM 654 O O . ILE A 1 81 ? 2.652 -0.482 -12.986 1.00 74.19 81 ILE A O 1
ATOM 658 N N . LEU A 1 82 ? 1.040 1.016 -12.583 1.00 85.38 82 LEU A N 1
ATOM 659 C CA . LEU A 1 82 ? 0.241 0.165 -11.690 1.00 85.38 82 LEU A CA 1
ATOM 660 C C . LEU A 1 82 ? -1.028 -0.398 -12.350 1.00 85.38 82 LEU A C 1
ATOM 662 O O . LEU A 1 82 ? -1.986 -0.737 -11.659 1.00 85.38 82 LEU A O 1
ATOM 666 N N . LYS A 1 83 ? -1.061 -0.489 -13.688 1.00 87.62 83 LYS A N 1
ATOM 667 C CA . LYS A 1 83 ? -2.259 -0.899 -14.455 1.00 87.62 83 LYS A CA 1
ATOM 668 C C . LYS A 1 83 ? -2.795 -2.281 -14.097 1.00 87.62 83 LYS A C 1
ATOM 670 O O . LYS A 1 83 ? -3.981 -2.513 -14.288 1.00 87.62 83 LYS A O 1
ATOM 675 N N . ASN A 1 84 ? -1.931 -3.170 -13.617 1.00 92.81 84 ASN A N 1
ATOM 676 C CA . ASN A 1 84 ? -2.280 -4.553 -13.303 1.00 92.81 84 ASN A CA 1
ATOM 677 C C . ASN A 1 84 ? -2.363 -4.829 -11.797 1.00 92.81 84 ASN A C 1
ATOM 679 O O . ASN A 1 84 ? -2.714 -5.941 -11.413 1.00 92.81 84 ASN A O 1
ATOM 683 N N . LEU A 1 85 ? -2.058 -3.841 -10.950 1.00 95.25 85 LEU A N 1
ATOM 684 C CA . LEU A 1 85 ? -1.943 -4.043 -9.512 1.00 95.25 85 LEU A CA 1
ATOM 685 C C . LEU A 1 85 ? -3.330 -4.182 -8.871 1.00 95.25 85 LEU A C 1
ATOM 687 O O . LEU A 1 85 ? -4.102 -3.224 -8.847 1.00 95.25 85 LEU A O 1
ATOM 691 N N . LYS A 1 86 ? -3.616 -5.365 -8.323 1.00 97.06 86 LYS A N 1
ATOM 692 C CA . LYS A 1 86 ? -4.900 -5.722 -7.699 1.00 97.06 86 LYS A CA 1
ATOM 693 C C . LYS A 1 86 ? -4.813 -5.800 -6.184 1.00 97.06 86 LYS A C 1
ATOM 695 O O . LYS A 1 86 ? -5.748 -5.400 -5.499 1.00 97.06 86 LYS A O 1
ATOM 700 N N . THR A 1 87 ? -3.694 -6.287 -5.658 1.00 97.88 87 THR A N 1
ATOM 701 C CA . THR A 1 87 ? -3.534 -6.536 -4.223 1.00 97.88 87 THR A CA 1
ATOM 702 C C . THR A 1 87 ? -2.262 -5.897 -3.704 1.00 97.88 87 THR A C 1
ATOM 704 O O . THR A 1 87 ? -1.180 -6.098 -4.257 1.00 97.88 87 THR A O 1
ATOM 707 N N . VAL A 1 88 ? -2.385 -5.165 -2.601 1.00 97.25 88 VAL A N 1
ATOM 708 C CA . VAL A 1 88 ? -1.256 -4.608 -1.857 1.00 97.25 88 VAL A CA 1
ATOM 709 C C . VAL A 1 88 ? -1.350 -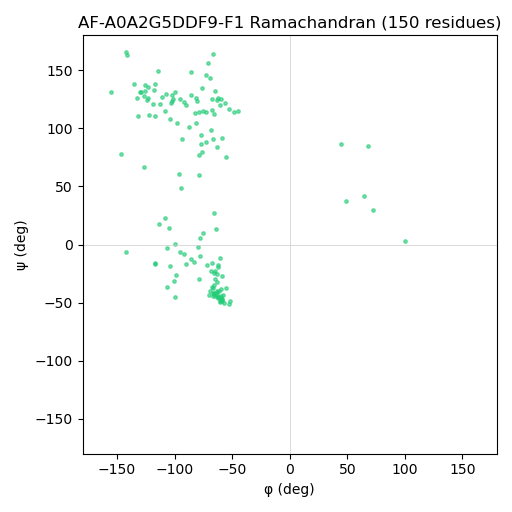5.050 -0.407 1.00 97.25 88 VAL A C 1
ATOM 711 O O . VAL A 1 88 ? -2.418 -4.981 0.194 1.00 97.25 88 VAL A O 1
ATOM 714 N N . LYS A 1 89 ? -0.227 -5.448 0.184 1.00 97.50 89 LYS A N 1
ATOM 715 C CA . LYS A 1 89 ? -0.150 -5.741 1.612 1.00 97.50 89 LYS A CA 1
ATOM 716 C C . LYS A 1 89 ? 1.065 -5.078 2.237 1.00 97.50 89 LYS A C 1
ATOM 718 O O . LYS A 1 89 ? 2.187 -5.296 1.794 1.00 97.50 89 LYS A O 1
ATOM 723 N N . PHE A 1 90 ? 0.835 -4.303 3.288 1.00 95.25 90 PHE A N 1
ATOM 724 C CA . PHE A 1 90 ? 1.868 -3.733 4.141 1.00 95.25 90 PHE A CA 1
ATOM 725 C C . PHE A 1 90 ? 2.005 -4.566 5.410 1.00 95.25 90 PHE A C 1
ATOM 727 O O . PHE A 1 90 ? 1.019 -4.853 6.090 1.00 95.25 90 PHE A O 1
ATOM 734 N N . VAL A 1 91 ? 3.238 -4.925 5.745 1.00 93.81 91 VAL A N 1
ATOM 735 C CA . VAL A 1 91 ? 3.600 -5.645 6.962 1.00 93.81 91 VAL A CA 1
ATOM 736 C C . VAL A 1 91 ? 4.533 -4.771 7.784 1.00 93.81 91 VAL A C 1
ATOM 738 O O . VAL A 1 91 ? 5.498 -4.221 7.257 1.00 93.81 91 VAL A O 1
ATOM 741 N N . PHE A 1 92 ? 4.235 -4.680 9.079 1.00 91.62 92 PHE A N 1
ATOM 742 C CA . PHE A 1 92 ? 4.935 -3.843 10.050 1.00 91.62 92 PHE A CA 1
ATOM 743 C C . PHE A 1 92 ? 4.819 -2.331 9.791 1.00 91.62 92 PHE A C 1
ATOM 745 O O . PHE A 1 92 ? 5.781 -1.588 9.938 1.00 91.62 92 PHE A O 1
ATOM 752 N N . PHE A 1 93 ? 3.621 -1.875 9.426 1.00 91.06 93 PHE A N 1
ATOM 753 C CA . PHE A 1 93 ? 3.327 -0.471 9.142 1.00 91.06 93 PHE A CA 1
ATOM 754 C C . PHE A 1 93 ? 3.422 0.406 10.403 1.00 91.06 93 PHE A C 1
ATOM 756 O O . PHE A 1 93 ? 2.754 0.132 11.407 1.00 91.06 93 PHE A O 1
ATOM 763 N N . GLU A 1 94 ? 4.229 1.466 10.350 1.00 89.56 94 GLU A N 1
ATOM 764 C CA . GLU A 1 94 ? 4.426 2.430 11.442 1.00 89.56 94 GLU A CA 1
ATOM 765 C C . GLU A 1 94 ? 3.697 3.760 11.191 1.00 89.56 94 GLU A C 1
ATOM 767 O O . GLU A 1 94 ? 3.464 4.519 12.129 1.00 89.56 94 GLU A O 1
ATOM 772 N N . GLY A 1 95 ? 3.327 4.040 9.938 1.00 87.81 95 GLY A N 1
ATOM 773 C CA . GLY A 1 95 ? 2.593 5.233 9.521 1.00 87.81 95 GLY A CA 1
ATOM 774 C C . GLY A 1 95 ? 3.402 6.519 9.532 1.00 87.81 95 GLY A C 1
ATOM 775 O O . GLY A 1 95 ? 2.844 7.598 9.732 1.00 87.81 95 GLY A O 1
ATOM 776 N N . ASN A 1 96 ? 4.712 6.426 9.300 1.00 86.31 96 ASN A N 1
ATOM 777 C CA . ASN A 1 96 ? 5.504 7.614 8.997 1.00 86.31 96 ASN A CA 1
ATOM 778 C C . ASN A 1 96 ? 5.100 8.219 7.637 1.00 86.31 96 ASN A C 1
ATOM 780 O O . ASN A 1 96 ? 4.459 7.572 6.809 1.00 86.31 96 ASN A O 1
ATOM 784 N N . GLU A 1 97 ? 5.505 9.465 7.393 1.00 85.06 97 GLU A N 1
ATOM 785 C CA . GLU A 1 97 ? 5.143 10.195 6.168 1.00 85.06 97 GLU A CA 1
ATOM 786 C C . GLU A 1 97 ? 5.537 9.451 4.881 1.00 85.06 97 GLU A C 1
ATOM 788 O O . GLU A 1 97 ? 4.762 9.433 3.933 1.00 85.06 97 GLU A O 1
ATOM 793 N N . GLY A 1 98 ? 6.684 8.760 4.848 1.00 83.06 98 GLY A N 1
ATOM 794 C CA . GLY A 1 98 ? 7.117 8.016 3.657 1.00 83.06 98 GLY A CA 1
ATOM 795 C C . GLY A 1 98 ? 6.225 6.812 3.338 1.00 83.06 98 GLY A C 1
ATOM 796 O O . GLY A 1 98 ? 5.949 6.525 2.171 1.00 83.06 98 GLY A O 1
ATOM 797 N N . GLU A 1 99 ? 5.738 6.128 4.370 1.00 89.38 99 GLU A N 1
ATOM 798 C CA . GLU A 1 99 ? 4.777 5.034 4.234 1.00 89.38 99 GLU A CA 1
ATOM 799 C C . GLU A 1 99 ? 3.398 5.543 3.810 1.00 89.38 99 GLU A C 1
ATOM 801 O O . GLU A 1 99 ? 2.781 4.975 2.909 1.00 89.38 99 GLU A O 1
ATOM 806 N N . LEU A 1 100 ? 2.931 6.641 4.413 1.00 90.94 100 LEU A N 1
ATOM 807 C CA . LEU A 1 100 ? 1.666 7.282 4.049 1.00 90.94 100 LEU A CA 1
ATOM 808 C C . LEU A 1 100 ? 1.692 7.816 2.612 1.00 90.94 100 LEU A C 1
ATOM 810 O O . LEU A 1 100 ? 0.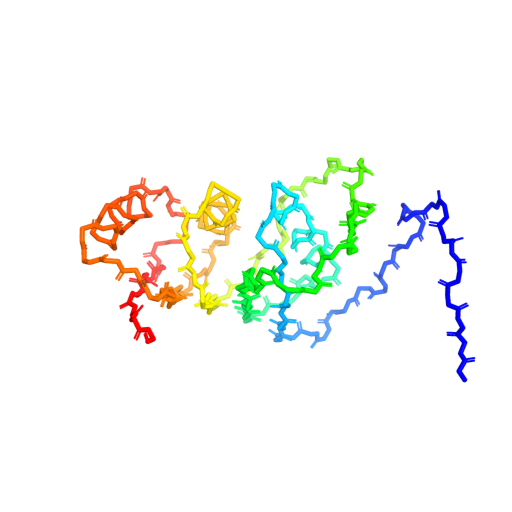718 7.644 1.879 1.00 90.94 100 LEU A O 1
ATOM 814 N N . ASP A 1 101 ? 2.810 8.398 2.181 1.00 89.38 101 ASP A N 1
ATOM 815 C CA . ASP A 1 101 ? 3.023 8.843 0.806 1.00 89.38 101 ASP A CA 1
ATOM 816 C C . ASP A 1 101 ? 2.953 7.673 -0.181 1.00 89.38 101 ASP A C 1
ATOM 818 O O . ASP A 1 101 ? 2.353 7.804 -1.251 1.00 89.38 101 ASP A O 1
ATOM 822 N N . LEU A 1 102 ? 3.515 6.516 0.182 1.00 89.62 102 LEU A N 1
ATOM 823 C CA . LEU A 1 102 ? 3.429 5.305 -0.628 1.00 89.62 102 LEU A CA 1
ATOM 824 C C . LEU A 1 102 ? 1.998 4.765 -0.703 1.00 89.62 102 LEU A C 1
ATOM 826 O O . LEU A 1 102 ? 1.530 4.446 -1.795 1.00 89.62 102 LEU A O 1
ATOM 830 N N . VAL A 1 103 ? 1.273 4.724 0.416 1.00 93.69 103 VAL A N 1
ATOM 831 C CA . VAL A 1 103 ? -0.152 4.357 0.429 1.00 93.69 103 VAL A CA 1
ATOM 832 C C . VAL A 1 103 ? -0.952 5.291 -0.482 1.00 93.69 103 VAL A C 1
ATOM 834 O O . VAL A 1 103 ? -1.659 4.823 -1.376 1.00 93.69 103 VAL A O 1
ATOM 837 N N . ARG A 1 104 ? -0.792 6.611 -0.326 1.00 93.56 104 ARG A N 1
ATOM 838 C CA . ARG A 1 104 ? -1.464 7.619 -1.159 1.00 93.56 104 ARG A CA 1
ATOM 839 C C . ARG A 1 104 ? -1.133 7.438 -2.638 1.00 93.56 104 ARG A C 1
ATOM 841 O O . ARG A 1 104 ? -2.026 7.510 -3.480 1.00 93.56 104 ARG A O 1
ATOM 848 N N . TYR A 1 105 ? 0.132 7.190 -2.966 1.00 91.31 105 TYR A N 1
ATOM 849 C CA . TYR A 1 105 ? 0.563 6.962 -4.341 1.00 91.31 105 TYR A CA 1
ATOM 850 C C . TYR A 1 105 ? -0.127 5.741 -4.957 1.00 91.31 105 TYR A C 1
ATOM 852 O O . TYR A 1 105 ? -0.700 5.839 -6.042 1.00 91.31 105 TYR A O 1
ATOM 860 N N . LEU A 1 106 ? -0.133 4.608 -4.252 1.00 92.75 106 LEU A N 1
ATOM 861 C CA . LEU A 1 106 ? -0.761 3.378 -4.735 1.00 92.75 106 LEU A CA 1
ATOM 862 C C . LEU A 1 106 ? -2.271 3.570 -4.933 1.00 92.75 106 LEU A C 1
ATOM 864 O O . LEU A 1 106 ? -2.794 3.218 -5.987 1.00 92.75 106 LEU A O 1
ATOM 868 N N . LEU A 1 107 ? -2.958 4.203 -3.976 1.00 93.88 107 LEU A N 1
ATOM 869 C CA . LEU A 1 107 ? -4.401 4.461 -4.058 1.00 93.88 107 LEU A CA 1
ATOM 870 C C . LEU A 1 107 ? -4.796 5.413 -5.193 1.00 93.88 107 LEU A C 1
ATOM 872 O O . LEU A 1 107 ? -5.898 5.292 -5.724 1.00 93.88 107 LEU A O 1
ATOM 876 N N . THR A 1 108 ? -3.919 6.343 -5.572 1.00 91.81 108 THR A N 1
ATOM 877 C CA . THR A 1 108 ? -4.191 7.327 -6.634 1.00 91.81 108 THR A CA 1
ATOM 878 C C . THR A 1 108 ? -3.771 6.862 -8.028 1.00 91.81 108 THR A C 1
ATOM 880 O O . THR A 1 108 ? -4.241 7.435 -9.005 1.00 91.81 108 THR A O 1
ATOM 883 N N . ASN A 1 109 ? -2.931 5.825 -8.146 1.00 90.00 109 ASN A N 1
ATOM 884 C CA . ASN A 1 109 ? -2.391 5.366 -9.435 1.00 90.00 109 ASN A CA 1
ATOM 885 C C . ASN A 1 109 ? -2.816 3.933 -9.829 1.00 90.00 109 ASN A C 1
ATOM 887 O O . ASN A 1 109 ? -2.682 3.564 -10.996 1.00 90.00 109 ASN A O 1
ATOM 891 N N . ALA A 1 110 ? -3.309 3.106 -8.898 1.00 92.44 110 ALA A N 1
ATOM 892 C CA . ALA A 1 110 ? -3.736 1.731 -9.180 1.00 92.44 110 ALA A CA 1
ATOM 893 C C . ALA A 1 110 ? -5.245 1.651 -9.482 1.00 92.44 110 ALA A C 1
ATOM 895 O O . ALA A 1 110 ? -6.079 1.466 -8.595 1.00 92.44 110 ALA A O 1
ATOM 896 N N . ASN A 1 111 ? -5.597 1.772 -10.765 1.00 92.56 111 ASN A N 1
ATOM 897 C CA . ASN A 1 111 ? -6.989 1.867 -11.236 1.00 92.56 111 ASN A CA 1
ATOM 898 C C . ASN A 1 111 ? -7.839 0.611 -11.017 1.00 92.56 111 ASN A C 1
ATOM 900 O O . ASN A 1 111 ? -9.060 0.721 -10.957 1.00 92.56 111 ASN A O 1
ATOM 904 N N . ILE A 1 112 ? -7.212 -0.560 -10.908 1.00 95.44 112 ILE A N 1
ATOM 905 C CA . ILE A 1 112 ? -7.906 -1.842 -10.723 1.00 95.44 112 ILE A CA 1
ATOM 906 C C . ILE A 1 112 ? -7.622 -2.464 -9.355 1.00 95.44 112 ILE A C 1
ATOM 908 O O . ILE A 1 112 ? -7.824 -3.659 -9.171 1.00 95.44 112 ILE A O 1
ATOM 912 N N . LEU A 1 113 ? -7.125 -1.672 -8.400 1.00 96.81 113 LEU A N 1
ATOM 913 C CA . LEU A 1 113 ? -6.831 -2.161 -7.060 1.00 96.81 113 LEU A CA 1
ATOM 914 C C . LEU A 1 113 ? -8.110 -2.704 -6.410 1.00 96.81 113 LEU A C 1
ATOM 916 O O . LEU A 1 113 ? -9.107 -1.991 -6.309 1.00 96.81 113 LEU A O 1
ATOM 920 N N . GLU A 1 114 ? -8.067 -3.947 -5.955 1.00 97.81 114 GLU A N 1
ATOM 921 C CA . GLU A 1 114 ? -9.170 -4.644 -5.295 1.00 97.81 114 GLU A CA 1
ATOM 922 C C . GLU A 1 114 ? -8.981 -4.608 -3.776 1.00 97.81 114 GLU A C 1
ATOM 924 O O . GLU A 1 114 ? -9.907 -4.276 -3.036 1.00 97.81 114 GLU A O 1
ATOM 929 N N . THR A 1 115 ? -7.764 -4.889 -3.300 1.00 98.00 115 THR A N 1
ATOM 930 C CA . THR A 1 115 ? -7.472 -5.008 -1.867 1.00 98.00 115 THR A CA 1
ATOM 931 C C . THR A 1 115 ? -6.186 -4.296 -1.461 1.00 98.00 115 THR A C 1
ATOM 933 O O . THR A 1 115 ? -5.157 -4.367 -2.138 1.00 98.00 115 THR A O 1
ATOM 936 N N . MET A 1 116 ? -6.241 -3.613 -0.317 1.00 98.12 116 MET A N 1
ATOM 937 C CA . MET A 1 116 ? -5.081 -3.061 0.376 1.00 98.12 116 MET A CA 1
ATOM 938 C C . MET A 1 116 ? -5.140 -3.427 1.858 1.00 98.12 116 MET A C 1
ATOM 940 O O . MET A 1 116 ? -5.964 -2.893 2.598 1.00 98.12 116 MET A O 1
ATOM 944 N N . ASP A 1 117 ? -4.243 -4.304 2.290 1.00 97.81 117 ASP A N 1
ATOM 945 C CA . ASP A 1 117 ? -4.158 -4.758 3.676 1.00 97.81 117 ASP A CA 1
ATOM 946 C C . ASP A 1 117 ? -3.022 -4.037 4.399 1.00 97.81 117 ASP A C 1
ATOM 948 O O . ASP A 1 117 ? -1.873 -4.063 3.953 1.00 97.81 117 ASP A O 1
ATOM 952 N N . ILE A 1 118 ? -3.327 -3.395 5.525 1.00 96.50 118 ILE A N 1
ATOM 953 C CA . ILE A 1 118 ? -2.350 -2.652 6.323 1.00 96.50 118 ILE A CA 1
ATOM 954 C C . ILE A 1 118 ? -2.233 -3.291 7.703 1.00 96.50 118 ILE A C 1
ATOM 956 O O . ILE A 1 118 ? -3.150 -3.212 8.523 1.00 96.50 118 ILE A O 1
ATOM 960 N N . ASN A 1 119 ? -1.080 -3.911 7.963 1.00 94.88 119 ASN A N 1
ATOM 961 C CA . ASN A 1 119 ? -0.784 -4.568 9.231 1.00 94.88 119 ASN A CA 1
ATOM 962 C C . ASN A 1 119 ? 0.173 -3.706 10.062 1.00 94.88 119 ASN A C 1
ATOM 964 O O . ASN A 1 119 ? 1.361 -3.608 9.742 1.00 94.88 119 ASN A O 1
ATOM 968 N N . TYR A 1 120 ? -0.339 -3.101 11.133 1.00 91.50 120 TYR A N 1
ATOM 969 C CA . TYR A 1 120 ? 0.415 -2.191 11.997 1.00 91.50 120 TYR A CA 1
ATOM 970 C C . TYR A 1 120 ? 1.447 -2.911 12.874 1.00 91.50 120 TYR A C 1
ATOM 972 O O . TYR A 1 120 ? 1.191 -4.009 13.374 1.00 91.50 120 TYR A O 1
ATOM 980 N N . PHE A 1 121 ? 2.585 -2.258 13.132 1.00 88.38 121 PHE A N 1
ATOM 981 C CA . PHE A 1 121 ? 3.603 -2.738 14.072 1.00 88.38 121 PHE A CA 1
ATOM 982 C C . PHE A 1 121 ? 3.483 -2.084 15.452 1.00 88.38 121 PHE A C 1
ATOM 984 O O . PHE A 1 121 ? 3.904 -0.945 15.630 1.00 88.38 121 PHE A O 1
ATOM 991 N N . LYS A 1 122 ? 2.969 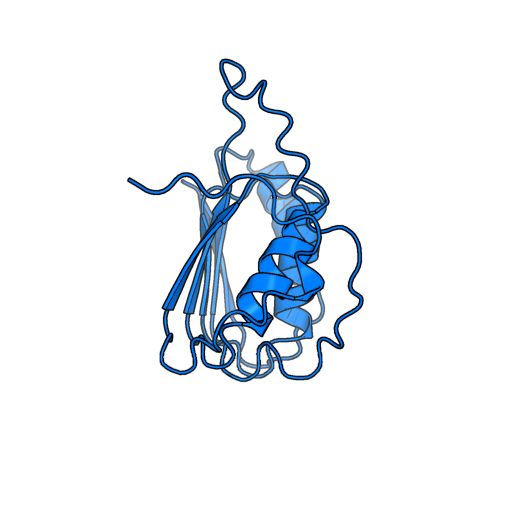-2.818 16.451 1.00 81.12 122 LYS A N 1
ATOM 992 C CA . LYS A 1 122 ? 2.982 -2.412 17.877 1.00 81.12 122 LYS A CA 1
ATOM 993 C C . LYS A 1 122 ? 2.485 -0.978 18.150 1.00 81.12 122 LYS A C 1
ATOM 995 O O . LYS A 1 122 ? 3.015 -0.286 19.017 1.00 81.12 122 LYS A O 1
ATOM 1000 N N . GLN A 1 123 ? 1.471 -0.534 17.413 1.00 82.94 123 GLN A N 1
ATOM 1001 C CA . GLN A 1 123 ? 0.916 0.816 17.524 1.00 82.94 123 GLN A CA 1
ATOM 1002 C C . GLN A 1 123 ? -0.142 0.900 18.628 1.00 82.94 123 GLN A C 1
ATOM 1004 O O . GLN A 1 123 ? -0.855 -0.070 18.896 1.00 82.94 123 GLN A O 1
ATOM 1009 N N . THR A 1 124 ? -0.265 2.065 19.269 1.00 88.00 124 THR A N 1
ATOM 1010 C CA . THR A 1 124 ? -1.358 2.304 20.223 1.00 88.00 124 THR A CA 1
ATOM 1011 C C . THR A 1 124 ? -2.690 2.423 19.478 1.00 88.00 124 THR A C 1
ATOM 1013 O O . THR A 1 124 ? -2.727 2.784 18.301 1.00 88.00 124 THR A O 1
ATOM 1016 N N . GLN A 1 125 ? -3.807 2.151 20.159 1.00 88.44 125 GLN A N 1
ATOM 1017 C CA . GLN A 1 125 ? -5.137 2.271 19.543 1.00 88.44 125 GLN A CA 1
ATOM 1018 C C . GLN A 1 125 ? -5.422 3.692 19.038 1.00 88.44 125 GLN A C 1
ATOM 1020 O O . GLN A 1 125 ? -5.967 3.854 17.953 1.00 88.44 125 GLN A O 1
ATOM 1025 N N . GLU A 1 126 ? -4.996 4.720 19.775 1.00 90.19 126 GLU A N 1
ATOM 1026 C CA . GLU A 1 126 ? -5.139 6.121 19.361 1.00 90.19 126 GLU A CA 1
ATOM 1027 C C . GLU A 1 126 ? -4.374 6.415 18.061 1.00 90.19 126 GLU A C 1
ATOM 1029 O O . GLU A 1 126 ? -4.928 6.997 17.126 1.00 90.19 126 GLU A O 1
ATOM 1034 N N . MET A 1 127 ? -3.124 5.947 17.962 1.00 89.12 127 MET A N 1
ATOM 1035 C CA . MET A 1 127 ? -2.318 6.093 16.748 1.00 89.12 127 MET A CA 1
ATOM 1036 C C . MET A 1 127 ? -2.955 5.350 15.571 1.00 89.12 127 MET A C 1
ATOM 1038 O O . MET A 1 127 ? -3.044 5.904 14.477 1.00 89.12 127 MET A O 1
ATOM 1042 N N . ILE A 1 128 ? -3.449 4.126 15.790 1.00 90.50 128 ILE A N 1
ATOM 1043 C CA . ILE A 1 128 ? -4.149 3.333 14.767 1.00 90.50 128 ILE A CA 1
ATOM 1044 C C . ILE A 1 128 ? -5.382 4.068 14.249 1.00 90.50 128 ILE A C 1
ATOM 1046 O O . ILE A 1 128 ? -5.557 4.168 13.036 1.00 90.50 128 ILE A O 1
ATOM 1050 N N . VAL A 1 129 ? -6.219 4.602 15.142 1.00 92.81 129 VAL A N 1
ATOM 1051 C CA . VAL A 1 129 ? -7.421 5.356 14.760 1.00 92.81 129 VAL A CA 1
ATOM 1052 C C . VAL A 1 129 ? -7.038 6.577 13.926 1.00 92.81 129 VAL A C 1
ATOM 1054 O O . VAL A 1 129 ? -7.547 6.728 12.817 1.00 92.81 129 VAL A O 1
ATOM 1057 N N . SER A 1 130 ? -6.073 7.376 14.390 1.00 93.06 130 SER A N 1
ATOM 1058 C CA . SER A 1 130 ? -5.608 8.559 13.658 1.00 93.06 130 SER A CA 1
ATOM 1059 C C . SER A 1 130 ? -5.049 8.210 12.271 1.00 93.06 130 SER A C 1
ATOM 1061 O O . SER A 1 130 ? -5.370 8.859 11.275 1.00 93.06 130 SER A O 1
ATOM 1063 N N . MET A 1 131 ? -4.236 7.155 12.166 1.00 93.50 131 MET A N 1
ATOM 1064 C CA . MET A 1 131 ? -3.691 6.703 10.882 1.00 93.50 131 MET A CA 1
ATOM 1065 C C . MET A 1 131 ? -4.776 6.173 9.950 1.00 93.50 131 MET A C 1
ATOM 1067 O O . MET A 1 131 ? -4.758 6.470 8.757 1.00 93.50 131 MET A O 1
ATOM 1071 N N . LYS A 1 132 ? -5.728 5.403 10.481 1.00 94.62 132 LYS A N 1
ATOM 1072 C CA . LYS A 1 132 ? -6.862 4.887 9.719 1.00 94.62 132 LYS A CA 1
ATOM 1073 C C . LYS A 1 132 ? -7.686 6.029 9.134 1.00 94.62 132 LYS A C 1
ATOM 1075 O O . LYS A 1 132 ? -8.001 5.984 7.951 1.00 94.62 132 LYS A O 1
ATOM 1080 N N . GLU A 1 133 ? -7.989 7.060 9.919 1.00 95.31 133 GLU A N 1
ATOM 1081 C CA . GLU A 1 133 ? -8.698 8.253 9.441 1.00 95.31 133 GLU A CA 1
ATOM 1082 C C . GLU A 1 133 ? -7.939 8.946 8.304 1.00 95.31 133 GLU A C 1
ATOM 1084 O O . GLU A 1 133 ? -8.526 9.218 7.256 1.00 95.31 133 GLU A O 1
ATOM 1089 N N . LYS A 1 134 ? -6.622 9.150 8.460 1.00 95.25 134 LYS A N 1
ATOM 1090 C CA . LYS A 1 134 ? -5.771 9.730 7.407 1.00 95.25 134 LYS A CA 1
ATOM 1091 C C . LYS A 1 134 ? -5.796 8.906 6.118 1.00 95.25 134 LYS A C 1
ATOM 1093 O O . LYS A 1 134 ? -5.997 9.464 5.045 1.00 95.25 134 LYS A O 1
ATOM 1098 N N . ILE A 1 135 ? -5.616 7.588 6.219 1.00 96.19 135 ILE A N 1
ATOM 1099 C CA . ILE A 1 135 ? -5.573 6.683 5.060 1.00 96.19 135 ILE A CA 1
ATOM 1100 C C . ILE A 1 135 ? -6.933 6.629 4.360 1.00 96.19 135 ILE A C 1
ATOM 1102 O O . ILE A 1 135 ? -7.003 6.672 3.134 1.00 96.19 135 ILE A O 1
ATOM 1106 N N . MET A 1 136 ? -8.023 6.574 5.127 1.00 95.50 136 MET A N 1
ATOM 1107 C CA . MET A 1 136 ? -9.381 6.552 4.580 1.00 95.50 136 MET A CA 1
ATOM 1108 C C . MET A 1 136 ? -9.775 7.874 3.912 1.00 95.50 136 MET A C 1
ATOM 1110 O O . MET A 1 136 ? -10.652 7.869 3.050 1.00 95.50 136 MET A O 1
ATOM 1114 N N . ALA A 1 137 ? -9.131 8.987 4.276 1.00 96.12 137 ALA A N 1
ATOM 1115 C CA . ALA A 1 137 ? -9.318 10.284 3.632 1.00 96.12 137 ALA A CA 1
ATOM 1116 C C . ALA A 1 137 ? -8.573 10.419 2.291 1.00 96.12 137 ALA A C 1
ATOM 1118 O O . ALA A 1 137 ? -8.796 11.388 1.563 1.00 96.12 137 ALA A O 1
ATOM 1119 N N . PHE A 1 138 ? -7.689 9.480 1.938 1.00 95.00 138 PHE A N 1
ATOM 1120 C CA . PHE A 1 138 ? -7.008 9.518 0.648 1.00 95.00 138 PHE A CA 1
ATOM 1121 C C . PHE A 1 138 ? -7.964 9.227 -0.508 1.00 95.00 138 PHE A C 1
ATOM 1123 O O . PHE A 1 138 ? -8.851 8.376 -0.434 1.00 95.00 138 PHE A O 1
ATOM 1130 N N . ILE A 1 139 ? -7.734 9.925 -1.620 1.00 92.75 139 ILE A N 1
ATOM 1131 C CA . ILE A 1 139 ? -8.436 9.662 -2.873 1.00 92.75 139 ILE A CA 1
ATOM 1132 C C . ILE A 1 139 ? -8.054 8.262 -3.357 1.00 92.75 139 ILE A C 1
ATOM 1134 O O . ILE A 1 139 ? -6.874 7.915 -3.426 1.00 92.75 139 ILE A O 1
ATOM 1138 N N . LYS A 1 140 ? -9.069 7.481 -3.727 1.00 93.62 140 LYS A N 1
ATOM 1139 C CA . LYS A 1 140 ? -8.919 6.166 -4.348 1.00 93.62 140 LYS A CA 1
ATOM 1140 C C . LYS A 1 140 ? -9.419 6.256 -5.780 1.00 93.62 140 LYS A C 1
ATOM 1142 O O . LYS A 1 140 ? -10.577 6.605 -5.994 1.00 93.62 140 LYS A O 1
ATOM 1147 N N . VAL A 1 141 ? -8.559 5.950 -6.745 1.00 93.44 141 VAL A N 1
ATOM 1148 C CA . VAL A 1 141 ? -8.949 5.942 -8.163 1.00 93.44 141 VAL A CA 1
ATOM 1149 C C . VAL A 1 141 ? -9.722 4.670 -8.528 1.00 93.44 141 VAL A C 1
ATOM 1151 O O . VAL A 1 141 ? -10.611 4.709 -9.373 1.00 93.44 141 VAL A O 1
ATOM 1154 N N . SER A 1 142 ? -9.439 3.553 -7.847 1.00 93.50 142 SER A N 1
ATOM 1155 C CA . SER A 1 142 ? -10.233 2.331 -7.974 1.00 93.50 142 SER A CA 1
ATOM 1156 C C . SER A 1 142 ? -11.508 2.417 -7.119 1.00 93.50 142 SER A C 1
ATOM 1158 O O . SER A 1 142 ? -11.410 2.559 -5.893 1.00 93.50 142 SER A O 1
ATOM 1160 N N . PRO A 1 143 ? -12.706 2.259 -7.713 1.00 92.06 143 PRO A N 1
ATOM 1161 C CA . PRO A 1 143 ? -13.962 2.197 -6.966 1.00 92.06 143 PRO A CA 1
ATOM 1162 C C . PRO A 1 143 ? -14.127 0.883 -6.188 1.00 92.06 143 PRO A C 1
ATOM 1164 O O . PRO A 1 143 ? -14.942 0.816 -5.269 1.00 92.06 143 PRO A O 1
ATOM 1167 N N . HIS A 1 144 ? -13.360 -0.155 -6.537 1.00 94.56 144 HIS A N 1
ATOM 1168 C CA . HIS A 1 144 ? -13.436 -1.482 -5.922 1.00 94.56 144 HIS A CA 1
ATOM 1169 C C . HIS A 1 144 ? -12.415 -1.689 -4.800 1.00 94.56 144 HIS A C 1
ATOM 1171 O O . HIS A 1 144 ? -12.483 -2.702 -4.112 1.00 94.56 144 HIS A O 1
ATOM 1177 N N . ALA A 1 145 ? -11.506 -0.732 -4.583 1.00 96.56 145 ALA A N 1
ATOM 1178 C CA . ALA A 1 145 ? -10.467 -0.849 -3.570 1.00 96.56 145 ALA A CA 1
ATOM 1179 C C . ALA A 1 145 ? -11.052 -0.874 -2.149 1.00 96.56 145 ALA A C 1
ATOM 1181 O O . ALA A 1 145 ? -11.542 0.144 -1.627 1.00 96.56 145 ALA A O 1
ATOM 1182 N N . VAL A 1 146 ? -10.923 -2.034 -1.506 1.00 97.31 146 VAL A N 1
ATOM 1183 C CA . VAL A 1 146 ? -11.205 -2.256 -0.088 1.00 97.31 146 VAL A CA 1
ATOM 1184 C C . VAL A 1 146 ? -9.905 -2.141 0.698 1.00 97.31 146 VAL A C 1
ATOM 1186 O O . VAL A 1 146 ? -8.929 -2.829 0.406 1.00 97.31 146 VAL A O 1
ATOM 1189 N N . ILE A 1 147 ? -9.899 -1.269 1.708 1.00 97.56 147 ILE A N 1
ATOM 1190 C CA . ILE A 1 147 ? -8.765 -1.109 2.622 1.00 97.56 147 ILE A CA 1
ATOM 1191 C C . ILE A 1 147 ? -9.102 -1.830 3.925 1.00 97.56 147 ILE A C 1
ATOM 1193 O O . ILE A 1 147 ? -10.125 -1.534 4.550 1.00 97.56 147 ILE A O 1
ATOM 1197 N N . SER A 1 148 ? -8.250 -2.767 4.326 1.00 96.75 148 SER A N 1
ATOM 1198 C CA . SER A 1 148 ? -8.371 -3.509 5.575 1.00 96.75 148 SER A CA 1
ATOM 1199 C C . SER A 1 148 ? -7.210 -3.171 6.512 1.00 96.75 148 SER A C 1
ATOM 1201 O O . SER A 1 148 ? -6.109 -2.819 6.084 1.00 96.75 148 SER A O 1
ATOM 1203 N N . PHE A 1 149 ? -7.476 -3.236 7.813 1.00 95.50 149 PHE A N 1
ATOM 1204 C CA . PHE A 1 149 ? -6.535 -2.843 8.853 1.00 95.50 149 PHE A CA 1
ATOM 1205 C C . PHE A 1 149 ? -6.443 -3.957 9.886 1.00 95.50 149 PHE A C 1
ATOM 1207 O O . PHE A 1 149 ? -7.474 -4.423 10.377 1.00 95.50 149 PHE A O 1
ATOM 1214 N N . SER A 1 150 ? -5.229 -4.361 10.245 1.00 92.88 150 SER A N 1
ATOM 1215 C CA . SER A 1 150 ? -5.001 -5.344 11.303 1.00 92.88 150 SER A CA 1
ATOM 1216 C C .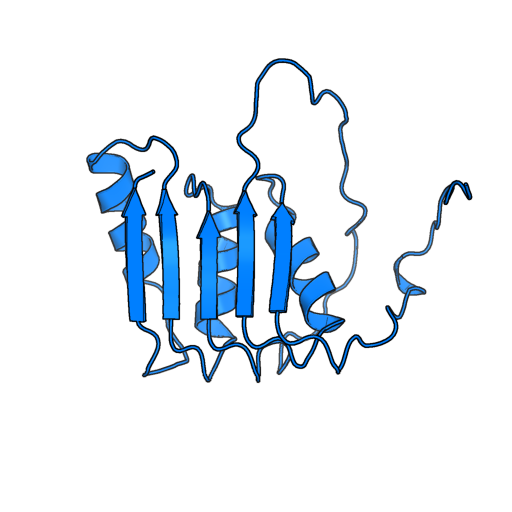 SER A 1 150 ? -3.763 -5.005 12.134 1.00 92.88 150 SER A C 1
ATOM 1218 O O . SER A 1 150 ? -2.958 -4.148 11.769 1.00 92.88 150 SER A O 1
ATOM 1220 N N . THR A 1 151 ? -3.624 -5.654 13.284 1.00 85.06 151 THR A N 1
ATOM 1221 C CA . THR A 1 151 ? -2.494 -5.474 14.203 1.00 85.06 151 THR A CA 1
ATOM 1222 C C . THR A 1 151 ? -1.728 -6.778 14.332 1.00 85.06 151 THR A C 1
ATOM 1224 O O . THR A 1 151 ? -2.354 -7.832 14.452 1.00 85.06 151 THR A O 1
ATOM 1227 N N . TYR A 1 152 ? -0.397 -6.694 14.328 1.00 65.44 152 TYR A N 1
ATOM 1228 C CA . TYR A 1 152 ? 0.484 -7.817 14.652 1.00 65.44 152 TYR A CA 1
ATOM 1229 C C . TYR A 1 152 ? 0.756 -7.903 16.157 1.00 65.44 152 TYR A C 1
ATOM 1231 O O . TYR A 1 152 ? 0.927 -6.828 16.780 1.00 65.44 152 TYR A O 1
#